Protein AF-A0A2V2N341-F1 (afdb_monomer_lite)

Foldseek 3Di:
DPPDQDKWKWKAFLVQATCAIDPVVCVVQVHDRVRRGRDRCLVRWFPPVCSVVVVVVSCCCQVVQDWDWDWGWTAHPVGDIFIKTWIKGFDADPVRHTGIIMIMIGTCRPVVVVVD

Organism: NCBI:txid1277351

InterPro domains:
  IPR000014 PAS domain [PS50112] (1-65)
  IPR000014 PAS domain [SM00091] (1-63)
  IPR000014 PAS domain [TIGR00229] (2-112)
  IPR000014 PAS domain [cd00130] (5-108)
  IPR000700 PAS-associated, C-terminal [PS50113] (68-116)
  IPR001610 PAC motif [SM00086] (69-111)
  IPR013767 PAS fold [PF00989] (2-108)
  IPR035965 PAS domain superfamily [SSF55785] (1-112)

Sequence (116 aa):
MLDISPVFIVAIGANGKTLMMNRMLLDILEYSEEEVIGKDYLTTFVPPEDHEMVSDVFQKIVGDTSTTLNENRIVSKSGKIYLVEWRGRPVLYPSGELDFFVGIGIDITREKGKNE

Secondary structure (DSSP, 8-state):
----PPEEEEEEETTSBEEEE-HHHHHHHT--HHHHTT-BHHHHHS-GGGHHHHHHHHHHHHHH---EEEEEEEE-TT--EEEEEEEEEEEE-TTS-EEEEEEEEEE-HHHHTT--

Structure (mmCIF, N/CA/C/O backbone):
data_AF-A0A2V2N341-F1
#
_entry.id   AF-A0A2V2N341-F1
#
loop_
_atom_site.group_PDB
_atom_site.id
_atom_site.type_symbol
_atom_site.label_atom_id
_atom_site.label_alt_id
_atom_site.label_comp_id
_atom_site.label_asym_id
_atom_site.label_entity_id
_atom_site.label_seq_id
_atom_site.pdbx_PDB_ins_code
_atom_site.Cartn_x
_atom_site.Cartn_y
_atom_site.Cartn_z
_atom_site.occupancy
_atom_site.B_iso_or_equiv
_atom_site.auth_seq_id
_atom_site.auth_comp_id
_atom_site.auth_asym_id
_atom_site.auth_atom_id
_atom_site.pdbx_PDB_model_num
ATOM 1 N N . MET A 1 1 ? -12.559 -27.656 5.969 1.00 43.62 1 MET A N 1
ATOM 2 C CA . MET A 1 1 ? -12.738 -26.288 5.447 1.00 43.62 1 MET A CA 1
ATOM 3 C C . MET A 1 1 ? -11.368 -25.640 5.506 1.00 43.62 1 MET A C 1
ATOM 5 O O . MET A 1 1 ? -10.781 -25.666 6.576 1.00 43.62 1 MET A O 1
ATOM 9 N N . LEU A 1 2 ? -10.797 -25.228 4.373 1.00 43.16 2 LEU A N 1
ATOM 10 C CA . LEU A 1 2 ? -9.543 -24.469 4.373 1.00 43.16 2 LEU A CA 1
ATOM 11 C C . LEU A 1 2 ? -9.868 -23.079 4.922 1.00 43.16 2 LEU A C 1
ATOM 13 O O . LEU A 1 2 ? -10.615 -22.344 4.282 1.00 43.16 2 LEU A O 1
ATOM 17 N N . ASP A 1 3 ? -9.366 -22.764 6.112 1.00 52.84 3 ASP A N 1
ATOM 18 C CA . ASP A 1 3 ? -9.416 -21.413 6.671 1.00 52.84 3 ASP A CA 1
ATOM 19 C C . ASP A 1 3 ? -8.291 -20.616 6.002 1.00 52.84 3 ASP A C 1
ATOM 21 O O . ASP A 1 3 ? -7.147 -20.598 6.451 1.00 52.84 3 ASP A O 1
ATOM 25 N N . ILE A 1 4 ? -8.579 -20.073 4.822 1.00 58.62 4 ILE A N 1
ATOM 26 C CA . ILE A 1 4 ? -7.672 -19.146 4.149 1.00 58.62 4 ILE A CA 1
ATOM 27 C C . ILE A 1 4 ? -7.890 -17.777 4.778 1.00 58.62 4 ILE A C 1
ATOM 29 O O . ILE A 1 4 ? -8.955 -17.184 4.595 1.00 58.62 4 ILE A O 1
ATOM 33 N N . SER A 1 5 ? -6.887 -17.280 5.508 1.00 66.12 5 SER A N 1
ATOM 34 C CA . SER A 1 5 ? -6.867 -15.887 5.949 1.00 66.12 5 SER A CA 1
ATOM 35 C C . SER A 1 5 ? -7.118 -14.992 4.732 1.00 66.12 5 SER A C 1
ATOM 37 O O . SER A 1 5 ? -6.481 -15.191 3.690 1.00 66.12 5 SER A O 1
ATOM 39 N N . PRO A 1 6 ? -8.077 -14.056 4.809 1.00 77.00 6 PRO A N 1
ATOM 40 C CA . PRO A 1 6 ? -8.417 -13.215 3.676 1.00 77.00 6 PRO A CA 1
ATOM 41 C C . PRO A 1 6 ? -7.182 -12.438 3.211 1.00 77.00 6 PRO A C 1
ATOM 43 O O . PRO A 1 6 ? -6.490 -11.811 4.009 1.00 77.00 6 PRO A O 1
ATOM 46 N N . VAL A 1 7 ? -6.901 -12.511 1.910 1.00 91.25 7 VAL A N 1
ATOM 47 C CA . VAL A 1 7 ? -5.717 -11.899 1.303 1.00 91.25 7 VAL A CA 1
ATOM 48 C C . VAL A 1 7 ? -6.047 -10.485 0.836 1.00 91.25 7 VAL A C 1
ATOM 50 O O . VAL A 1 7 ? -7.018 -10.265 0.104 1.00 91.25 7 VAL A O 1
ATOM 53 N N . PHE A 1 8 ? -5.212 -9.529 1.222 1.00 96.94 8 PHE A N 1
ATOM 54 C CA . PHE A 1 8 ? -5.227 -8.165 0.709 1.00 96.94 8 PHE A CA 1
ATOM 55 C C . PHE A 1 8 ? -4.378 -8.078 -0.552 1.00 96.94 8 PHE A C 1
ATOM 57 O O . PHE A 1 8 ? -3.307 -8.676 -0.630 1.00 96.94 8 PHE A O 1
ATOM 64 N N . ILE A 1 9 ? -4.850 -7.334 -1.547 1.00 98.06 9 ILE A N 1
ATOM 65 C CA . ILE A 1 9 ? -4.094 -7.087 -2.776 1.00 98.06 9 ILE A CA 1
ATOM 66 C C . ILE A 1 9 ? -4.168 -5.600 -3.084 1.00 98.06 9 ILE A C 1
ATOM 68 O O . ILE A 1 9 ? -5.261 -5.037 -3.130 1.00 98.06 9 ILE A O 1
ATOM 72 N N . VAL A 1 10 ? -3.013 -4.992 -3.339 1.00 98.56 10 VAL A N 1
ATOM 73 C CA . VAL A 1 10 ? -2.886 -3.612 -3.811 1.00 98.56 10 VAL A CA 1
ATOM 74 C C . VAL A 1 10 ? -1.906 -3.554 -4.977 1.00 98.56 10 VAL A C 1
ATOM 76 O O . VAL A 1 10 ? -0.883 -4.235 -4.962 1.00 98.56 10 VAL A O 1
ATOM 79 N N . ALA A 1 11 ? -2.215 -2.744 -5.984 1.00 98.50 11 ALA A N 1
ATOM 80 C CA . ALA A 1 11 ? -1.278 -2.350 -7.028 1.00 98.50 11 ALA A CA 1
ATOM 81 C C . ALA A 1 11 ? -0.947 -0.865 -6.861 1.00 98.50 11 ALA A C 1
ATOM 83 O O . ALA A 1 11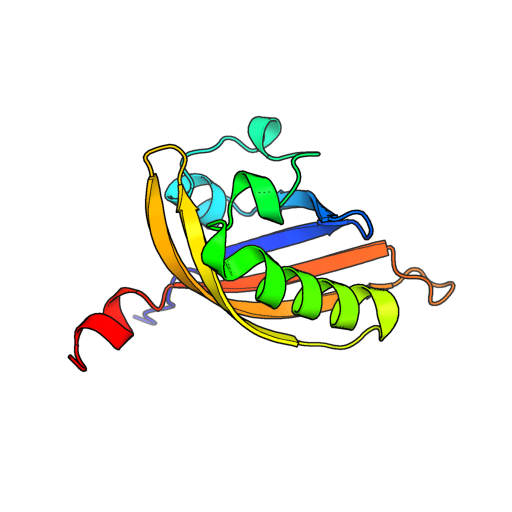 ? -1.850 -0.041 -6.692 1.00 98.50 11 ALA A O 1
ATOM 84 N N . ILE A 1 12 ? 0.339 -0.529 -6.898 1.00 98.56 12 ILE A N 1
ATOM 85 C CA . ILE A 1 12 ? 0.848 0.822 -6.657 1.00 98.56 12 I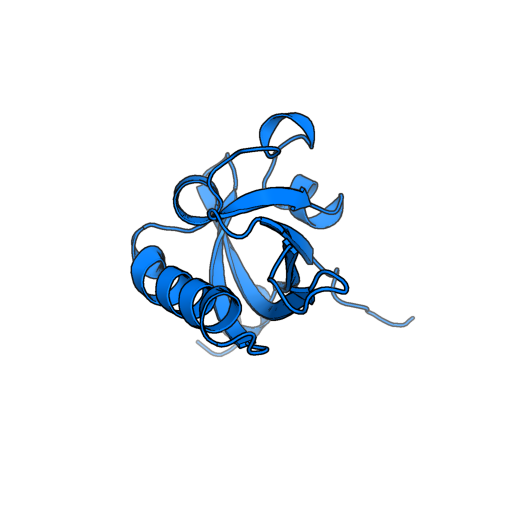LE A CA 1
ATOM 86 C C . ILE A 1 12 ? 1.818 1.169 -7.781 1.00 98.56 12 ILE A C 1
ATOM 88 O O . ILE A 1 12 ? 2.739 0.409 -8.072 1.00 98.56 12 ILE A O 1
ATOM 92 N N . GLY A 1 13 ? 1.602 2.310 -8.429 1.00 97.62 13 GLY A N 1
ATOM 93 C CA . GLY A 1 13 ? 2.494 2.806 -9.470 1.00 97.62 13 GLY A CA 1
ATOM 94 C C . GLY A 1 13 ? 3.870 3.176 -8.915 1.00 97.62 13 GLY A C 1
ATOM 95 O O . GLY A 1 13 ? 4.034 3.417 -7.718 1.00 97.62 13 GLY A O 1
ATOM 96 N N . ALA A 1 14 ? 4.862 3.305 -9.798 1.00 94.25 14 ALA A N 1
ATOM 97 C CA . ALA A 1 14 ? 6.222 3.724 -9.434 1.00 94.25 14 ALA A CA 1
ATOM 98 C C . ALA A 1 14 ? 6.286 5.067 -8.666 1.00 94.25 14 ALA A C 1
ATOM 100 O O . ALA A 1 14 ? 7.239 5.339 -7.944 1.00 94.25 14 ALA A O 1
ATOM 101 N N . ASN A 1 15 ? 5.252 5.903 -8.798 1.00 95.12 15 ASN A N 1
ATOM 102 C CA . ASN A 1 15 ? 5.091 7.183 -8.104 1.00 95.12 15 ASN A CA 1
ATOM 103 C C . ASN A 1 15 ? 4.411 7.076 -6.720 1.00 95.12 15 ASN A C 1
ATOM 105 O O . ASN A 1 15 ? 4.017 8.098 -6.157 1.00 95.12 15 ASN A O 1
ATOM 109 N N . GLY A 1 16 ? 4.196 5.861 -6.206 1.00 96.69 16 GLY A N 1
ATOM 110 C CA . GLY A 1 16 ? 3.541 5.614 -4.920 1.00 96.69 16 GLY A CA 1
ATOM 111 C C . GLY A 1 16 ? 2.019 5.801 -4.928 1.00 96.69 16 GLY A C 1
ATOM 112 O O . GLY A 1 16 ? 1.388 5.724 -3.869 1.00 96.69 16 GLY A O 1
ATOM 113 N N . LYS A 1 17 ? 1.405 6.056 -6.094 1.00 98.38 17 LYS A N 1
ATOM 114 C CA . LYS A 1 17 ? -0.050 6.205 -6.209 1.00 98.38 17 LYS A CA 1
ATOM 115 C C . LYS A 1 17 ? -0.729 4.858 -6.394 1.00 98.38 17 LYS A C 1
ATOM 117 O O . LYS A 1 17 ? -0.287 4.020 -7.175 1.00 98.38 17 LYS A O 1
ATOM 122 N N . THR A 1 18 ? -1.833 4.675 -5.688 1.00 98.69 18 THR A N 1
ATOM 123 C CA . THR A 1 18 ? -2.641 3.459 -5.752 1.00 98.69 18 THR A CA 1
ATOM 124 C C . THR A 1 18 ? -3.309 3.355 -7.119 1.00 98.69 18 THR A C 1
ATOM 126 O O . THR A 1 18 ? -3.934 4.306 -7.589 1.00 98.69 18 THR A O 1
ATOM 129 N N . LEU A 1 19 ? -3.177 2.193 -7.750 1.00 98.50 19 LEU A N 1
ATOM 130 C CA . LEU A 1 19 ? -3.817 1.862 -9.022 1.00 98.50 19 LEU A CA 1
ATOM 131 C C . LEU A 1 19 ? -5.062 1.000 -8.811 1.00 98.50 19 LEU A C 1
ATOM 133 O O . LEU A 1 19 ? -6.030 1.142 -9.545 1.00 98.50 19 LEU A O 1
ATOM 137 N N . MET A 1 20 ? -5.029 0.103 -7.822 1.00 97.88 20 MET A N 1
ATOM 138 C CA . MET A 1 20 ? -6.114 -0.836 -7.538 1.00 97.88 20 MET A CA 1
ATOM 139 C C . MET A 1 20 ? -5.960 -1.404 -6.126 1.00 97.88 20 MET A C 1
ATOM 141 O O . MET A 1 20 ? -4.842 -1.625 -5.661 1.00 97.88 20 MET A O 1
ATOM 145 N N . MET A 1 21 ? -7.080 -1.721 -5.482 1.00 98.50 21 MET A N 1
ATOM 146 C CA . MET A 1 21 ? -7.151 -2.592 -4.311 1.00 98.50 21 MET A CA 1
ATOM 147 C C . MET A 1 21 ? -8.227 -3.652 -4.537 1.00 98.50 21 MET A C 1
ATOM 149 O O . MET A 1 21 ? -9.231 -3.383 -5.194 1.00 98.50 21 MET A O 1
ATOM 153 N N . ASN A 1 22 ? -8.040 -4.864 -4.012 1.00 97.94 22 ASN A N 1
ATOM 154 C CA . ASN A 1 22 ? -9.126 -5.841 -4.035 1.00 97.94 22 ASN A CA 1
ATOM 155 C C . ASN A 1 22 ? -10.228 -5.460 -3.035 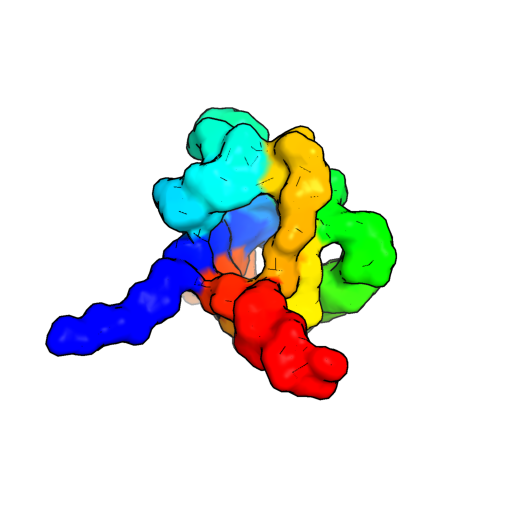1.00 97.94 22 ASN A C 1
ATOM 157 O O . ASN A 1 22 ? -9.996 -4.737 -2.066 1.00 97.94 22 ASN A O 1
ATOM 161 N N . ARG A 1 23 ? -11.428 -6.012 -3.246 1.00 96.75 23 ARG A N 1
ATOM 162 C CA . ARG A 1 23 ? -12.606 -5.730 -2.412 1.00 96.75 23 ARG A CA 1
ATOM 163 C C . ARG A 1 23 ? -12.351 -5.920 -0.917 1.00 96.75 23 ARG A C 1
ATOM 165 O O . ARG A 1 23 ? -12.790 -5.110 -0.121 1.00 96.75 23 ARG A O 1
ATOM 172 N N . MET A 1 24 ? -11.601 -6.955 -0.547 1.00 95.69 24 MET A N 1
ATOM 173 C CA . MET A 1 24 ? -11.280 -7.230 0.852 1.00 95.69 24 MET A CA 1
ATOM 174 C C . MET A 1 24 ? -10.506 -6.077 1.512 1.00 95.69 24 MET A C 1
ATOM 176 O O . MET A 1 24 ? -10.841 -5.671 2.620 1.00 95.69 24 MET A O 1
ATOM 180 N N . LEU A 1 25 ? -9.482 -5.545 0.838 1.00 97.62 25 LEU A N 1
ATOM 181 C CA . LEU A 1 25 ? -8.704 -4.426 1.361 1.00 97.62 25 LEU A CA 1
ATOM 182 C C . LEU A 1 25 ? -9.530 -3.130 1.394 1.00 97.62 25 LEU A C 1
ATOM 184 O O . LEU A 1 25 ? -9.454 -2.386 2.367 1.00 97.62 25 LEU A O 1
ATOM 188 N N . LEU A 1 26 ? -10.364 -2.891 0.378 1.00 98.31 26 LEU A N 1
ATOM 189 C CA . LEU A 1 26 ? -11.304 -1.764 0.360 1.00 98.31 26 LEU A CA 1
ATOM 190 C C . LEU A 1 26 ? -12.283 -1.817 1.542 1.00 98.31 26 LEU A C 1
ATOM 192 O O . LEU A 1 26 ? -12.446 -0.825 2.251 1.00 98.31 26 LEU A O 1
ATOM 196 N N . ASP A 1 27 ? -12.872 -2.988 1.795 1.00 97.06 27 ASP A N 1
ATOM 197 C CA . ASP A 1 27 ? -13.852 -3.198 2.862 1.00 97.06 27 ASP A CA 1
ATOM 198 C C . ASP A 1 27 ? -13.244 -2.922 4.250 1.00 97.06 27 ASP A C 1
ATOM 200 O O . ASP A 1 27 ? -13.878 -2.264 5.075 1.00 97.06 27 ASP A O 1
ATOM 204 N N . ILE A 1 28 ? -12.011 -3.378 4.524 1.00 96.19 28 ILE A N 1
ATOM 205 C CA . ILE A 1 28 ? -11.373 -3.153 5.835 1.00 96.19 28 ILE A CA 1
ATOM 206 C C . ILE A 1 28 ? -10.841 -1.729 6.022 1.00 96.19 28 ILE A C 1
ATOM 208 O O . ILE A 1 28 ? -10.789 -1.249 7.159 1.00 96.19 28 ILE A O 1
ATOM 212 N N . LEU A 1 29 ? -10.437 -1.071 4.929 1.00 97.81 29 LEU A N 1
ATOM 213 C CA . LEU A 1 29 ? -9.989 0.318 4.937 1.00 97.81 29 LEU A CA 1
ATOM 214 C C . LEU A 1 29 ? -11.169 1.297 4.931 1.00 97.81 29 LEU A C 1
ATOM 216 O O . LEU A 1 29 ? -10.975 2.453 5.297 1.00 97.81 29 LEU A O 1
ATOM 220 N N . GLU A 1 30 ? -12.375 0.838 4.586 1.00 98.44 30 GLU A N 1
ATOM 221 C CA . GLU A 1 30 ? -13.606 1.635 4.509 1.00 98.44 30 GLU A CA 1
ATOM 222 C C . GLU A 1 30 ? -13.559 2.708 3.404 1.00 98.44 30 GLU A C 1
ATOM 224 O O . GLU A 1 30 ? -14.006 3.844 3.590 1.00 98.44 30 GLU A O 1
ATOM 229 N N . TYR A 1 31 ? -13.015 2.332 2.243 1.00 98.44 31 TYR A N 1
ATOM 230 C CA . TYR A 1 31 ? -12.965 3.169 1.041 1.00 98.44 31 TYR A CA 1
ATOM 231 C C . TYR A 1 31 ? -13.647 2.483 -0.141 1.00 98.44 31 TYR A C 1
ATOM 233 O O . TYR A 1 31 ? -13.662 1.255 -0.234 1.00 98.44 31 TYR A O 1
ATOM 241 N N . SER A 1 32 ? -14.165 3.277 -1.078 1.00 98.31 32 SER A N 1
ATOM 242 C CA . SER A 1 32 ? -14.538 2.774 -2.403 1.00 98.31 32 SER A CA 1
ATOM 243 C C . SER A 1 32 ? -13.333 2.708 -3.346 1.00 98.31 32 SER A C 1
ATOM 245 O O . SER A 1 32 ? -12.295 3.328 -3.109 1.00 98.31 32 SER A O 1
ATOM 247 N N . GLU A 1 33 ? -13.472 1.971 -4.448 1.00 97.69 33 GLU A N 1
ATOM 248 C CA . GLU A 1 33 ? -12.437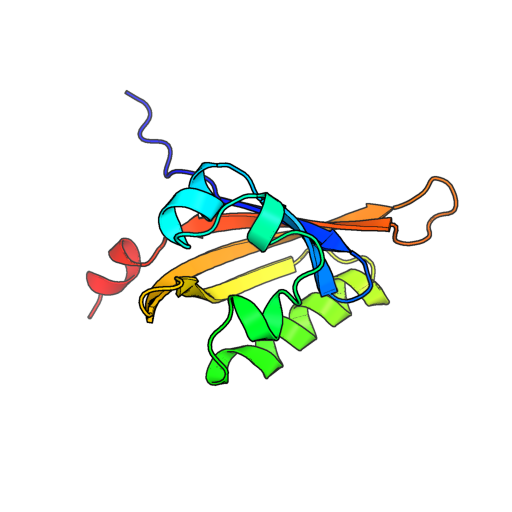 1.885 -5.484 1.00 97.69 33 GLU A CA 1
ATOM 249 C C . GLU A 1 33 ? -12.096 3.272 -6.059 1.00 97.69 33 GLU A C 1
ATOM 251 O O . GLU A 1 33 ? -10.927 3.634 -6.195 1.00 97.69 33 GLU A O 1
ATOM 256 N N . GLU A 1 34 ? -13.113 4.096 -6.314 1.00 98.00 34 GLU A N 1
ATOM 257 C CA . GLU A 1 34 ? -12.945 5.445 -6.860 1.00 98.00 34 GLU A CA 1
ATOM 258 C C . GLU A 1 34 ? -12.226 6.389 -5.889 1.00 98.00 34 GLU A C 1
ATOM 260 O O . GLU A 1 34 ? -11.540 7.316 -6.320 1.00 98.00 34 GLU A O 1
ATOM 265 N N . GLU A 1 35 ? -12.365 6.171 -4.578 1.00 98.06 35 GLU A N 1
ATOM 266 C CA . GLU A 1 35 ? -11.704 6.994 -3.567 1.00 98.06 35 GLU A CA 1
ATOM 267 C C . GLU A 1 35 ? -10.206 6.705 -3.447 1.00 98.06 35 GLU A C 1
ATOM 269 O O . GLU A 1 35 ? -9.460 7.608 -3.054 1.00 98.06 35 GLU A O 1
ATOM 274 N N . VAL A 1 36 ? -9.768 5.476 -3.752 1.00 98.31 36 VAL A N 1
ATOM 275 C CA . VAL A 1 36 ? -8.366 5.061 -3.586 1.00 98.31 36 VAL A CA 1
ATOM 276 C C . VAL A 1 36 ? -7.520 5.288 -4.835 1.00 98.31 36 VAL A C 1
ATOM 278 O O . VAL A 1 36 ? -6.321 5.535 -4.707 1.00 98.31 36 VAL A O 1
ATOM 281 N N . ILE A 1 37 ? -8.102 5.243 -6.037 1.00 98.31 37 ILE A N 1
ATOM 282 C CA . ILE A 1 37 ? -7.343 5.413 -7.285 1.00 98.31 37 ILE A CA 1
ATOM 283 C C . ILE A 1 37 ? -6.643 6.779 -7.308 1.00 98.31 37 ILE A C 1
ATOM 285 O O . ILE A 1 37 ? -7.237 7.831 -7.073 1.00 98.31 37 ILE A O 1
ATOM 289 N N . GLY A 1 38 ? -5.340 6.768 -7.588 1.00 98.25 38 GLY A N 1
ATOM 290 C CA . GLY A 1 38 ? -4.505 7.967 -7.637 1.00 98.25 38 GLY A CA 1
ATOM 291 C C . GLY A 1 38 ? -4.125 8.540 -6.267 1.00 98.25 38 GLY A C 1
ATOM 292 O O . GLY A 1 38 ? -3.347 9.497 -6.213 1.00 98.25 38 GLY A O 1
ATOM 293 N N . LYS A 1 39 ? -4.616 7.975 -5.154 1.00 98.31 39 LYS A N 1
ATOM 294 C CA . LYS A 1 39 ? -4.196 8.377 -3.806 1.00 98.31 39 LYS A CA 1
ATOM 295 C C . LYS A 1 39 ? -2.793 7.894 -3.503 1.00 98.31 39 LYS A C 1
ATOM 297 O O . LYS A 1 39 ? -2.373 6.815 -3.912 1.00 98.31 39 LYS A O 1
ATOM 302 N N . ASP A 1 40 ? -2.085 8.717 -2.750 1.00 98.44 40 ASP A N 1
ATOM 303 C CA . ASP A 1 40 ? -0.777 8.386 -2.216 1.00 98.44 40 ASP A CA 1
ATOM 304 C C . ASP A 1 40 ? -0.898 7.290 -1.157 1.00 98.44 40 ASP A C 1
ATOM 306 O O . ASP A 1 40 ? -1.552 7.506 -0.137 1.00 98.44 40 ASP A O 1
ATOM 310 N N . TYR A 1 41 ? -0.315 6.115 -1.398 1.00 98.56 41 TYR A N 1
ATOM 311 C CA . TYR A 1 41 ? -0.533 4.976 -0.506 1.00 98.56 41 TYR A CA 1
ATOM 312 C C . TYR A 1 41 ? -0.001 5.240 0.909 1.00 98.56 41 TYR A C 1
ATOM 314 O O . TYR A 1 41 ? -0.714 5.015 1.887 1.00 98.56 41 TYR A O 1
ATOM 322 N N . LEU A 1 42 ? 1.229 5.760 1.003 1.00 97.50 42 LEU A N 1
ATOM 323 C CA . LEU A 1 42 ? 1.915 6.042 2.265 1.00 97.50 42 LEU A CA 1
ATOM 324 C C . LEU A 1 42 ? 1.093 6.994 3.132 1.00 97.50 42 LEU A C 1
ATOM 326 O O . LEU A 1 42 ? 0.713 6.656 4.247 1.00 97.50 42 LEU A O 1
ATOM 330 N N . THR A 1 43 ? 0.756 8.166 2.601 1.00 98.00 43 THR A N 1
ATOM 331 C CA . THR A 1 43 ? 0.084 9.197 3.403 1.00 98.00 43 THR A CA 1
ATOM 332 C C . THR A 1 43 ? -1.402 8.933 3.639 1.00 98.00 43 THR A C 1
ATOM 334 O O . THR A 1 43 ? -1.970 9.520 4.557 1.00 98.00 43 THR A O 1
ATOM 337 N N . THR A 1 44 ? -2.039 8.064 2.846 1.00 98.38 44 THR A N 1
ATOM 338 C CA . THR A 1 44 ? -3.477 7.774 2.988 1.00 98.38 44 THR A CA 1
ATOM 339 C C . THR A 1 44 ? -3.744 6.576 3.894 1.00 98.38 44 THR A C 1
ATOM 341 O O . THR A 1 44 ? -4.667 6.633 4.700 1.00 98.38 44 THR A O 1
ATOM 344 N N . PHE A 1 45 ? -2.968 5.496 3.763 1.00 98.56 45 PHE A N 1
ATOM 345 C CA . PHE A 1 45 ? -3.302 4.209 4.382 1.00 98.56 45 PHE A CA 1
ATOM 346 C C . PHE A 1 45 ? -2.271 3.723 5.393 1.00 98.56 45 PHE A C 1
ATOM 348 O O . PHE A 1 45 ? -2.531 2.719 6.042 1.00 98.56 45 PHE A O 1
ATOM 355 N N . VAL A 1 46 ? -1.121 4.384 5.547 1.00 98.62 46 VAL A N 1
ATOM 356 C CA . VAL A 1 46 ? -0.073 3.985 6.500 1.00 98.62 46 VAL A CA 1
ATOM 357 C C . VAL A 1 46 ? 0.011 5.026 7.625 1.00 98.62 46 VAL A C 1
ATOM 359 O O . VAL A 1 46 ? 0.003 6.225 7.336 1.00 98.62 46 VAL A O 1
ATOM 362 N N . PRO A 1 47 ? 0.088 4.621 8.907 1.00 98.06 47 PRO A N 1
ATOM 363 C CA . PRO A 1 47 ? 0.333 5.555 10.002 1.00 98.06 47 PRO A CA 1
ATOM 364 C C . PRO A 1 47 ? 1.672 6.293 9.833 1.00 98.06 47 PRO A C 1
ATOM 366 O O . PRO A 1 47 ? 2.640 5.667 9.392 1.00 98.06 47 PRO A O 1
ATOM 369 N N . PRO A 1 48 ? 1.772 7.580 10.216 1.00 97.69 48 PRO A N 1
ATOM 370 C CA . PRO A 1 48 ? 2.995 8.367 10.049 1.00 97.69 48 PRO A CA 1
ATOM 371 C C . PRO A 1 48 ? 4.254 7.730 10.638 1.00 97.69 48 PRO A C 1
ATOM 373 O O . PRO A 1 48 ? 5.338 7.909 10.090 1.00 97.69 48 PRO A O 1
ATOM 376 N N . GLU A 1 49 ? 4.132 6.961 11.723 1.00 98.06 49 GLU A N 1
ATOM 377 C CA . GLU A 1 49 ? 5.294 6.340 12.368 1.00 98.06 49 GLU A CA 1
ATOM 378 C C . GLU A 1 49 ? 5.888 5.183 11.546 1.00 98.06 49 GLU A C 1
ATOM 380 O O . GLU A 1 49 ? 7.043 4.823 11.754 1.00 98.06 49 GLU A O 1
ATOM 385 N N . ASP A 1 50 ? 5.133 4.629 10.590 1.00 98.44 50 ASP A N 1
ATOM 386 C CA . ASP A 1 50 ? 5.595 3.559 9.699 1.00 98.44 50 ASP A CA 1
ATOM 387 C C . ASP A 1 50 ? 6.054 4.107 8.328 1.00 98.44 50 ASP A C 1
ATOM 389 O O . ASP A 1 50 ? 6.569 3.346 7.507 1.00 98.44 50 ASP A O 1
ATOM 393 N N . HIS A 1 51 ? 5.889 5.413 8.052 1.00 98.19 51 HIS A N 1
ATOM 394 C CA . HIS A 1 51 ? 6.157 6.009 6.729 1.00 98.19 51 HIS A CA 1
ATOM 395 C C . HIS A 1 51 ? 7.597 5.823 6.263 1.00 98.19 51 HIS A C 1
ATOM 397 O O . HIS A 1 51 ? 7.808 5.479 5.104 1.00 98.19 51 HIS A O 1
ATOM 403 N N . GLU A 1 52 ? 8.575 6.033 7.145 1.00 98.06 52 GLU A N 1
ATOM 404 C CA . GLU A 1 52 ? 9.997 5.904 6.805 1.00 98.06 52 GLU A CA 1
ATOM 405 C C . GLU A 1 52 ? 10.321 4.475 6.353 1.00 98.06 52 GLU A C 1
ATOM 407 O O . GLU A 1 52 ? 10.807 4.258 5.244 1.00 98.06 52 GLU A O 1
ATOM 412 N N . MET A 1 53 ? 9.934 3.482 7.157 1.00 98.06 53 MET A N 1
ATOM 413 C CA . MET A 1 53 ? 10.195 2.078 6.850 1.00 98.06 53 MET A CA 1
ATOM 414 C C . MET A 1 53 ? 9.467 1.616 5.580 1.00 98.06 53 MET A C 1
ATOM 416 O O . MET A 1 53 ? 10.060 0.939 4.739 1.00 98.06 53 MET A O 1
ATOM 420 N N . VAL A 1 54 ? 8.198 1.995 5.395 1.00 98.12 54 VAL A N 1
ATOM 421 C CA . VAL A 1 54 ? 7.450 1.617 4.183 1.00 98.12 54 VAL A CA 1
ATOM 422 C C . VAL A 1 54 ? 8.000 2.337 2.946 1.00 98.12 54 VAL A C 1
ATOM 424 O O . VAL A 1 54 ? 8.046 1.747 1.866 1.00 98.12 54 VAL A O 1
ATOM 427 N N . SER A 1 55 ? 8.487 3.572 3.088 1.00 97.25 55 SER A N 1
ATOM 428 C CA . SER A 1 55 ? 9.189 4.276 2.013 1.00 97.25 55 SER A CA 1
ATOM 429 C C . SER A 1 55 ? 10.451 3.521 1.586 1.00 97.25 55 SER A C 1
ATOM 431 O O . SER A 1 55 ? 10.654 3.318 0.390 1.00 97.25 55 SER A O 1
ATOM 433 N N . ASP A 1 56 ? 11.253 3.016 2.526 1.00 97.06 56 ASP A N 1
ATOM 434 C CA . ASP A 1 56 ? 12.431 2.196 2.207 1.00 97.06 56 ASP A CA 1
ATOM 435 C C . ASP A 1 56 ? 12.063 0.899 1.474 1.00 97.06 56 ASP A C 1
ATOM 437 O O . ASP A 1 56 ? 12.766 0.466 0.556 1.00 97.06 56 ASP A O 1
ATOM 441 N N . VAL A 1 57 ? 10.943 0.272 1.846 1.00 97.44 57 VAL A N 1
ATOM 442 C CA . VAL A 1 57 ? 10.402 -0.889 1.123 1.00 97.44 57 VAL A CA 1
ATOM 443 C C . VAL A 1 57 ? 10.056 -0.505 -0.315 1.00 97.44 57 VAL A C 1
ATOM 445 O O . VAL A 1 57 ? 10.424 -1.231 -1.239 1.00 97.44 57 VAL A O 1
ATOM 448 N N . PHE A 1 58 ? 9.398 0.637 -0.529 1.00 96.56 58 PHE A N 1
ATOM 449 C CA . PHE A 1 58 ? 9.067 1.113 -1.873 1.00 96.56 58 PHE A CA 1
ATOM 450 C C . PHE A 1 58 ? 10.330 1.394 -2.685 1.00 96.56 58 PHE A C 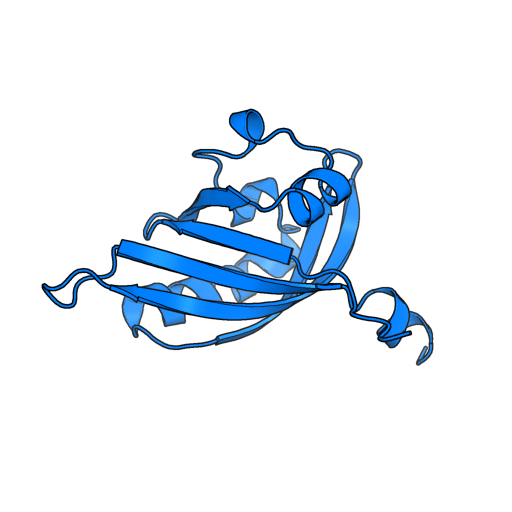1
ATOM 452 O O . PHE A 1 58 ? 10.398 0.976 -3.837 1.00 96.56 58 PHE A O 1
ATOM 459 N N . GLN A 1 59 ? 11.356 2.009 -2.090 1.00 94.94 59 GLN A N 1
ATOM 460 C CA . GLN A 1 59 ? 12.633 2.247 -2.769 1.00 94.94 59 GLN A CA 1
ATOM 461 C C . GLN A 1 59 ? 13.311 0.945 -3.206 1.00 94.94 59 GLN A C 1
ATOM 463 O O . GLN A 1 59 ? 13.792 0.870 -4.331 1.00 94.94 59 GLN A O 1
ATOM 468 N N . LYS A 1 60 ? 13.284 -0.116 -2.391 1.00 94.56 60 LYS A N 1
ATOM 469 C CA . LYS A 1 60 ? 13.830 -1.431 -2.787 1.00 94.56 60 LYS A CA 1
ATOM 470 C C . LYS A 1 60 ? 13.071 -2.055 -3.958 1.00 94.56 60 LYS A C 1
ATOM 472 O O . LYS A 1 60 ? 13.670 -2.674 -4.834 1.00 94.56 60 LYS A O 1
ATOM 477 N N . ILE A 1 61 ? 11.747 -1.914 -3.993 1.00 93.81 61 ILE A N 1
ATOM 478 C CA . ILE A 1 61 ? 10.953 -2.453 -5.105 1.00 93.81 61 ILE A CA 1
ATOM 479 C C . ILE A 1 61 ? 11.178 -1.622 -6.370 1.00 93.81 61 ILE A C 1
ATOM 481 O O . ILE A 1 61 ? 11.358 -2.184 -7.447 1.00 93.81 61 ILE A O 1
ATOM 485 N N . VAL A 1 62 ? 11.158 -0.294 -6.240 1.00 91.06 62 VAL A N 1
ATOM 486 C CA . VAL A 1 62 ? 11.191 0.627 -7.376 1.00 91.06 62 VAL A CA 1
ATOM 487 C C . VAL A 1 62 ? 12.599 0.784 -7.948 1.00 91.06 62 VAL A C 1
ATOM 489 O O . VAL A 1 62 ? 12.769 0.744 -9.162 1.00 91.06 62 VAL A O 1
ATOM 492 N N . GLY A 1 63 ? 13.599 0.952 -7.084 1.00 88.00 63 GLY A N 1
ATOM 493 C CA . GLY A 1 63 ? 14.994 1.171 -7.461 1.00 88.00 63 GLY A CA 1
ATOM 494 C C . GLY A 1 63 ? 15.745 -0.119 -7.773 1.00 88.00 63 GLY A C 1
ATOM 495 O O . GLY A 1 63 ? 16.439 -0.188 -8.784 1.00 88.00 63 GLY A O 1
ATOM 496 N N . ASP A 1 64 ? 15.561 -1.156 -6.951 1.00 90.00 64 ASP A N 1
ATOM 497 C CA . ASP A 1 64 ? 16.328 -2.403 -7.082 1.00 90.00 64 ASP A CA 1
ATOM 498 C C . ASP A 1 64 ? 15.540 -3.518 -7.783 1.00 90.00 64 ASP A C 1
ATOM 500 O O . ASP A 1 64 ? 16.033 -4.641 -7.907 1.00 90.00 64 ASP A O 1
ATOM 504 N N . THR A 1 65 ? 14.296 -3.262 -8.212 1.00 89.12 65 THR A N 1
ATOM 505 C CA . THR A 1 65 ? 13.388 -4.278 -8.790 1.00 89.12 65 THR A CA 1
ATOM 506 C C . THR A 1 65 ? 13.307 -5.548 -7.933 1.00 89.12 65 THR A C 1
ATOM 508 O O . THR A 1 65 ? 13.210 -6.672 -8.430 1.00 89.12 65 THR A O 1
ATOM 511 N N . SER A 1 66 ? 13.369 -5.374 -6.613 1.00 89.44 66 SER A N 1
ATOM 512 C CA . SER A 1 66 ? 13.469 -6.476 -5.663 1.00 89.44 66 SER A CA 1
ATOM 513 C C . SER A 1 66 ? 12.111 -6.867 -5.097 1.00 89.44 66 SER A C 1
ATOM 515 O O . SER A 1 66 ? 11.225 -6.038 -4.889 1.00 89.44 66 SER A O 1
ATOM 517 N N . THR A 1 67 ? 11.946 -8.155 -4.799 1.00 94.44 67 THR A N 1
ATOM 518 C CA . THR A 1 67 ? 10.810 -8.621 -4.001 1.00 94.44 67 THR A CA 1
ATOM 519 C C . THR A 1 67 ? 11.046 -8.317 -2.530 1.00 94.44 67 THR A C 1
ATOM 521 O O . THR A 1 67 ? 12.151 -8.542 -2.032 1.00 94.44 67 THR A O 1
ATOM 524 N N . THR A 1 68 ? 10.013 -7.887 -1.816 1.00 97.31 68 THR A N 1
ATOM 525 C CA . THR A 1 68 ? 10.114 -7.521 -0.399 1.00 97.31 68 THR A CA 1
ATOM 526 C C . THR A 1 68 ? 9.221 -8.389 0.477 1.00 97.31 68 THR A C 1
ATOM 528 O O . THR A 1 68 ? 8.226 -8.959 0.023 1.00 97.31 68 THR A O 1
ATOM 531 N N . LEU A 1 69 ? 9.609 -8.488 1.746 1.00 96.81 69 LEU A N 1
ATOM 532 C CA . LEU A 1 69 ? 8.800 -9.006 2.839 1.00 96.81 69 LEU A CA 1
ATOM 533 C C . LEU A 1 69 ? 8.927 -8.010 3.989 1.00 96.81 69 LEU A C 1
ATOM 535 O O . LEU A 1 69 ? 10.044 -7.707 4.411 1.00 96.81 69 LEU A O 1
ATOM 539 N N . ASN A 1 70 ? 7.807 -7.484 4.462 1.00 97.50 70 ASN A N 1
ATOM 540 C CA . ASN A 1 70 ? 7.781 -6.525 5.558 1.00 97.50 70 ASN A CA 1
ATOM 541 C C . ASN A 1 70 ? 6.468 -6.638 6.328 1.00 97.50 70 ASN A C 1
ATOM 543 O O . ASN A 1 70 ? 5.469 -7.113 5.800 1.00 97.50 70 ASN A O 1
ATOM 547 N N . GLU A 1 71 ? 6.464 -6.157 7.563 1.00 97.38 71 GLU A N 1
ATOM 548 C CA . GLU A 1 71 ? 5.245 -5.965 8.335 1.00 97.38 71 GLU A CA 1
ATOM 549 C C . GLU A 1 71 ? 5.071 -4.476 8.587 1.00 97.38 71 GLU A C 1
ATOM 551 O O . GLU A 1 71 ? 6.004 -3.818 9.043 1.00 97.38 71 GLU A O 1
ATOM 556 N N . ASN A 1 72 ? 3.893 -3.938 8.301 1.00 98.12 72 ASN A N 1
ATOM 557 C CA . ASN A 1 72 ? 3.556 -2.571 8.673 1.00 98.12 72 ASN A CA 1
ATOM 558 C C . ASN A 1 72 ? 2.079 -2.456 9.001 1.00 98.12 72 ASN A C 1
ATOM 560 O O . ASN A 1 72 ? 1.253 -3.300 8.637 1.00 98.12 72 ASN A O 1
ATOM 564 N N . ARG A 1 73 ? 1.751 -1.373 9.690 1.00 98.12 73 ARG A N 1
ATOM 565 C CA . ARG A 1 73 ? 0.380 -1.020 9.999 1.00 98.12 73 ARG A CA 1
ATOM 566 C C . ARG A 1 73 ? -0.261 -0.334 8.802 1.00 98.12 73 ARG A C 1
ATOM 568 O O . ARG A 1 73 ? 0.391 0.417 8.073 1.00 98.12 73 ARG A O 1
ATOM 575 N N . ILE A 1 74 ? -1.551 -0.578 8.632 1.00 98.38 74 ILE A N 1
ATOM 576 C CA . ILE A 1 74 ? -2.434 0.218 7.785 1.00 98.38 74 ILE A CA 1
ATOM 577 C C . ILE A 1 74 ? -3.588 0.771 8.618 1.00 98.38 74 ILE A C 1
ATOM 579 O O . ILE A 1 74 ? -3.950 0.188 9.642 1.00 98.38 74 ILE A O 1
ATOM 583 N N . VAL A 1 75 ? -4.152 1.895 8.191 1.00 98.19 75 VAL A N 1
ATOM 584 C CA . VAL A 1 75 ? -5.211 2.613 8.902 1.00 98.19 75 VAL A CA 1
ATOM 585 C C . VAL A 1 75 ? -6.429 2.818 8.003 1.00 98.19 75 VAL A C 1
ATOM 587 O O . VAL A 1 75 ? -6.304 3.266 6.865 1.00 98.19 75 VAL A O 1
ATOM 590 N N . SER A 1 76 ? -7.610 2.455 8.506 1.00 98.12 76 SER A N 1
ATOM 591 C CA . SER A 1 76 ? -8.886 2.697 7.826 1.00 98.12 76 SER A CA 1
ATOM 592 C C . SER A 1 76 ? -9.326 4.156 7.940 1.00 98.12 76 SER A C 1
ATOM 594 O O . SER A 1 76 ? -8.820 4.924 8.761 1.00 98.12 76 SER A O 1
ATOM 596 N N . LYS A 1 77 ? -10.358 4.522 7.179 1.00 97.75 77 LYS A N 1
ATOM 597 C CA . LYS A 1 77 ? -10.992 5.844 7.223 1.00 97.75 77 LYS A CA 1
ATOM 598 C C . LYS A 1 77 ? -11.522 6.219 8.613 1.00 97.75 77 LYS A C 1
ATOM 600 O O . LYS A 1 77 ? -11.474 7.388 8.988 1.00 97.75 77 LYS A O 1
ATOM 605 N N . SER A 1 78 ? -11.997 5.241 9.390 1.00 97.31 78 SER A N 1
ATOM 606 C CA . SER A 1 78 ? -12.431 5.418 10.784 1.00 97.31 78 SER A CA 1
ATOM 607 C C . SER A 1 78 ? -11.289 5.433 11.810 1.00 97.31 78 SER A C 1
ATOM 609 O O . SER A 1 78 ? -11.539 5.631 12.999 1.00 97.31 78 SER A O 1
ATOM 611 N N . GLY A 1 79 ? -10.039 5.235 11.377 1.00 96.94 79 GLY A N 1
ATOM 612 C CA . GLY A 1 79 ? -8.862 5.196 12.247 1.00 96.94 79 GLY A CA 1
ATOM 613 C C . GLY A 1 79 ? -8.545 3.812 12.820 1.00 96.94 79 GLY A C 1
ATOM 614 O O . GLY A 1 79 ? -7.689 3.698 13.697 1.00 96.94 79 GLY A O 1
ATOM 615 N N . LYS A 1 80 ? -9.208 2.746 12.354 1.00 96.50 80 LYS A N 1
ATOM 616 C CA . LYS A 1 80 ? -8.897 1.383 12.794 1.00 96.50 80 LYS A CA 1
ATOM 617 C C . LYS A 1 80 ? -7.570 0.929 12.197 1.00 96.50 80 LYS A C 1
ATOM 619 O O . LYS A 1 80 ? -7.356 1.034 10.993 1.00 96.50 80 LYS A O 1
ATOM 624 N N . ILE A 1 81 ? -6.701 0.399 13.050 1.00 96.38 81 ILE A N 1
ATOM 625 C CA . ILE A 1 81 ? -5.360 -0.047 12.674 1.00 96.38 81 ILE A CA 1
ATOM 626 C C . ILE A 1 81 ? -5.356 -1.561 12.461 1.00 96.38 81 ILE A C 1
ATOM 628 O O . ILE A 1 81 ? -5.898 -2.306 13.280 1.00 96.38 81 ILE A O 1
ATOM 632 N N . TYR A 1 82 ? -4.703 -2.000 11.389 1.00 95.75 82 TYR A N 1
ATOM 633 C CA . TYR A 1 82 ? -4.443 -3.406 11.093 1.00 95.75 82 TYR A CA 1
ATOM 634 C C . TYR A 1 82 ? -2.946 -3.611 10.908 1.00 95.75 82 TYR A C 1
ATOM 636 O O . TYR A 1 82 ? -2.305 -2.829 10.207 1.00 95.75 82 TYR A O 1
ATOM 644 N N . LEU A 1 83 ? -2.389 -4.655 11.516 1.00 96.56 83 LEU A N 1
ATOM 645 C CA . LEU A 1 83 ? -1.017 -5.081 11.261 1.00 96.56 83 LEU A CA 1
ATOM 646 C C . LEU A 1 83 ? -1.017 -6.114 10.135 1.00 96.56 83 LEU A C 1
ATOM 648 O O . LEU A 1 83 ? -1.714 -7.125 10.227 1.00 96.56 83 LEU A O 1
ATOM 652 N N . VAL A 1 84 ? -0.232 -5.867 9.089 1.00 97.00 84 VAL A N 1
ATOM 653 C CA . VAL A 1 84 ? -0.243 -6.686 7.874 1.00 97.00 84 VAL A CA 1
ATOM 654 C C . VAL A 1 84 ? 1.173 -7.121 7.513 1.00 97.00 84 VAL A C 1
ATOM 656 O O . VAL A 1 84 ? 2.068 -6.280 7.419 1.00 97.00 84 VAL A O 1
ATOM 659 N N . GLU A 1 85 ? 1.365 -8.422 7.273 1.00 96.88 85 GLU A N 1
ATOM 660 C CA . GLU A 1 85 ? 2.550 -8.938 6.575 1.00 96.88 85 GLU A CA 1
ATOM 661 C C . GLU A 1 85 ? 2.340 -8.753 5.071 1.00 96.88 85 GLU A C 1
ATOM 663 O O . GLU A 1 85 ? 1.391 -9.297 4.505 1.00 96.88 85 GLU A O 1
ATOM 668 N N . TRP A 1 86 ? 3.236 -8.016 4.421 1.00 98.00 86 TRP A N 1
ATOM 669 C CA . TRP A 1 86 ? 3.212 -7.736 2.992 1.00 98.00 86 TRP A CA 1
ATOM 670 C C . TRP A 1 86 ? 4.318 -8.465 2.248 1.00 98.00 86 TRP A C 1
ATOM 672 O O . TRP A 1 86 ? 5.475 -8.500 2.667 1.00 98.00 86 TRP A O 1
ATOM 682 N N . ARG A 1 87 ? 3.966 -8.963 1.065 1.00 97.81 87 ARG A N 1
ATOM 683 C CA . ARG A 1 87 ? 4.899 -9.420 0.036 1.00 97.81 87 ARG A CA 1
ATOM 684 C C . ARG A 1 87 ? 4.778 -8.516 -1.178 1.00 97.81 87 ARG A C 1
ATOM 686 O O . ARG A 1 87 ? 3.769 -8.567 -1.882 1.00 97.81 87 ARG A O 1
ATOM 693 N N . GLY A 1 88 ? 5.803 -7.704 -1.411 1.00 97.62 88 GLY A N 1
ATOM 694 C CA . GLY A 1 88 ? 5.890 -6.800 -2.554 1.00 97.62 88 GLY A CA 1
ATOM 695 C C . GLY A 1 88 ? 6.606 -7.449 -3.733 1.00 97.62 88 GLY A C 1
ATOM 696 O O . GLY A 1 88 ? 7.620 -8.130 -3.549 1.00 97.62 88 GLY A O 1
ATOM 697 N N . ARG A 1 89 ? 6.098 -7.252 -4.952 1.00 97.00 89 ARG A N 1
ATOM 698 C CA . ARG A 1 89 ? 6.771 -7.671 -6.190 1.00 97.00 89 ARG A CA 1
ATOM 699 C C . ARG A 1 89 ? 6.653 -6.606 -7.278 1.00 97.00 89 ARG A C 1
ATOM 701 O O . ARG A 1 89 ? 5.539 -6.130 -7.508 1.00 97.00 89 ARG A O 1
ATOM 708 N N . PRO A 1 90 ? 7.748 -6.273 -7.979 1.00 97.44 90 PRO A N 1
ATOM 709 C CA . PRO A 1 90 ? 7.681 -5.390 -9.133 1.00 97.44 90 PRO A CA 1
ATOM 710 C C . PRO A 1 90 ? 7.008 -6.093 -10.315 1.00 97.44 90 PRO A C 1
ATOM 712 O O . PRO A 1 90 ? 7.131 -7.307 -10.498 1.00 97.44 90 PRO A O 1
ATOM 715 N N . VAL A 1 91 ? 6.328 -5.307 -11.138 1.00 96.31 91 VAL A N 1
ATOM 716 C CA . VAL A 1 91 ? 5.812 -5.690 -12.449 1.00 96.31 91 VAL A CA 1
ATOM 717 C C . VAL A 1 91 ? 6.498 -4.792 -13.468 1.00 96.31 91 VAL A C 1
ATOM 719 O O . VAL A 1 91 ? 6.470 -3.568 -13.349 1.00 96.31 91 VAL A O 1
ATOM 722 N N . LEU A 1 92 ? 7.171 -5.412 -14.433 1.00 94.12 92 LEU A N 1
ATOM 723 C CA . LEU A 1 92 ? 8.013 -4.717 -15.401 1.00 94.12 92 LEU A CA 1
ATOM 724 C C . LEU A 1 92 ? 7.349 -4.701 -16.775 1.00 94.12 92 LEU A C 1
ATOM 726 O O . LEU A 1 92 ? 6.706 -5.673 -17.182 1.00 94.12 92 LEU A O 1
ATOM 730 N N . TYR A 1 93 ? 7.583 -3.628 -17.519 1.00 91.62 93 TYR A N 1
ATOM 731 C CA . TYR A 1 93 ? 7.354 -3.602 -18.954 1.00 91.62 93 TYR A CA 1
ATOM 732 C C . TYR A 1 93 ? 8.294 -4.578 -19.679 1.00 91.62 93 TYR A C 1
ATOM 734 O O . TYR A 1 93 ? 9.357 -4.931 -19.161 1.00 91.62 93 TYR A O 1
ATOM 742 N N . PRO A 1 94 ? 7.987 -4.953 -20.937 1.00 92.81 94 PRO A N 1
ATOM 743 C CA . PRO A 1 94 ? 8.913 -5.719 -21.774 1.00 92.81 94 PRO A CA 1
ATOM 744 C C . PRO A 1 94 ? 10.288 -5.055 -21.970 1.00 92.81 94 PRO A C 1
ATOM 746 O O . PRO A 1 94 ? 11.251 -5.749 -22.279 1.00 92.81 94 PRO A O 1
ATOM 749 N N . SER A 1 95 ? 10.388 -3.730 -21.794 1.00 91.62 95 SER A N 1
ATOM 750 C CA . SER A 1 95 ? 11.653 -2.979 -21.819 1.00 91.62 95 SER A CA 1
ATOM 751 C C . SER A 1 95 ? 12.561 -3.261 -20.615 1.00 91.62 95 SER A C 1
ATOM 753 O O . SER A 1 95 ? 13.744 -2.938 -20.669 1.00 91.62 95 SER A O 1
ATOM 755 N N . GLY A 1 96 ? 12.028 -3.853 -19.540 1.00 87.62 96 GLY A N 1
ATOM 756 C CA . GLY A 1 96 ? 12.713 -4.032 -18.258 1.00 87.62 96 GLY A CA 1
ATOM 757 C C . GLY A 1 96 ? 12.509 -2.873 -17.276 1.00 87.62 96 GLY A C 1
ATOM 758 O O . GLY A 1 96 ? 12.951 -2.968 -16.135 1.00 87.62 96 GLY A O 1
ATOM 759 N N . GLU A 1 97 ? 11.823 -1.805 -17.687 1.00 89.38 97 GLU A N 1
ATOM 760 C CA . GLU A 1 97 ? 11.453 -0.698 -16.801 1.00 89.38 97 GLU A CA 1
ATOM 761 C C . GLU A 1 97 ? 10.280 -1.086 -15.896 1.00 89.38 97 GLU A C 1
ATOM 763 O O . GLU A 1 97 ? 9.405 -1.862 -16.287 1.00 89.38 97 GLU A O 1
ATOM 768 N N . LEU A 1 98 ? 10.243 -0.531 -14.684 1.00 91.56 98 LEU A N 1
ATOM 769 C CA . LEU A 1 98 ? 9.136 -0.747 -13.759 1.00 91.56 98 LEU A CA 1
ATOM 770 C C . LEU A 1 98 ? 7.854 -0.080 -14.271 1.00 91.56 98 LEU A C 1
ATOM 772 O O . LEU A 1 98 ? 7.850 1.112 -14.568 1.00 91.56 98 LEU A O 1
ATOM 776 N N . ASP A 1 99 ? 6.763 -0.840 -14.295 1.00 92.94 99 ASP A N 1
ATOM 777 C CA . ASP A 1 99 ? 5.416 -0.322 -14.539 1.00 92.94 99 ASP A CA 1
ATOM 778 C C . ASP A 1 99 ? 4.754 0.062 -13.204 1.00 92.94 99 ASP A C 1
ATOM 780 O O . ASP A 1 99 ? 4.533 1.231 -12.873 1.00 92.94 99 ASP A O 1
ATOM 784 N N . PHE A 1 100 ? 4.539 -0.943 -12.361 1.00 97.25 100 PHE A N 1
ATOM 785 C CA . PHE A 1 100 ? 3.980 -0.814 -11.021 1.00 97.25 100 PHE A CA 1
ATOM 786 C C . PHE A 1 100 ? 4.498 -1.947 -10.139 1.00 97.25 100 PHE A C 1
ATOM 788 O O . PHE A 1 100 ? 5.256 -2.810 -10.578 1.00 97.25 100 PHE A O 1
ATOM 795 N N . PHE A 1 101 ? 4.081 -1.981 -8.882 1.00 97.56 101 PHE A N 1
ATOM 796 C CA . PHE A 1 101 ? 4.311 -3.127 -8.019 1.00 97.56 101 PHE A CA 1
ATOM 797 C C . PHE A 1 101 ? 3.032 -3.577 -7.333 1.00 97.56 101 PHE A C 1
ATOM 799 O O . PHE A 1 101 ? 2.103 -2.799 -7.113 1.00 97.56 101 PHE A O 1
ATOM 806 N N . VAL A 1 102 ? 2.986 -4.867 -7.015 1.00 98.12 102 VAL A N 1
ATOM 807 C CA . VAL A 1 102 ? 1.865 -5.501 -6.323 1.00 98.12 102 VAL A CA 1
ATOM 808 C C . VAL A 1 102 ? 2.292 -5.851 -4.909 1.00 98.12 102 VAL A C 1
ATOM 810 O O . VAL A 1 102 ? 3.327 -6.488 -4.711 1.00 98.12 102 VAL A O 1
ATOM 813 N N . GLY A 1 103 ? 1.476 -5.458 -3.936 1.00 98.00 103 GLY A N 1
ATOM 814 C CA . GLY A 1 103 ? 1.544 -5.924 -2.558 1.00 98.00 103 GLY A CA 1
ATOM 815 C C . GLY A 1 103 ? 0.469 -6.973 -2.306 1.00 98.00 103 GLY A C 1
ATOM 816 O O . GLY A 1 103 ? -0.711 -6.725 -2.558 1.00 98.00 103 GLY A O 1
ATOM 817 N N . ILE A 1 104 ? 0.871 -8.136 -1.796 1.00 97.56 104 ILE A N 1
ATOM 818 C CA . ILE A 1 104 ? -0.039 -9.166 -1.286 1.00 97.56 104 ILE A CA 1
ATOM 819 C C . ILE A 1 104 ? 0.106 -9.203 0.231 1.00 97.56 104 ILE A C 1
ATOM 821 O O . ILE A 1 104 ? 1.210 -9.422 0.725 1.00 97.56 104 ILE A O 1
ATOM 825 N N . GLY A 1 105 ? -0.989 -8.960 0.946 1.00 96.81 105 GLY A N 1
ATOM 826 C CA . GLY A 1 105 ? -1.006 -8.777 2.393 1.00 96.81 105 GLY A CA 1
ATOM 827 C C . GLY A 1 105 ? -1.843 -9.820 3.125 1.00 96.81 105 GLY A C 1
ATOM 828 O O . GLY A 1 105 ? -2.866 -10.270 2.606 1.00 96.81 105 GLY A O 1
ATOM 829 N N . ILE A 1 106 ? -1.435 -10.174 4.342 1.00 94.00 106 ILE A N 1
ATOM 830 C CA . ILE A 1 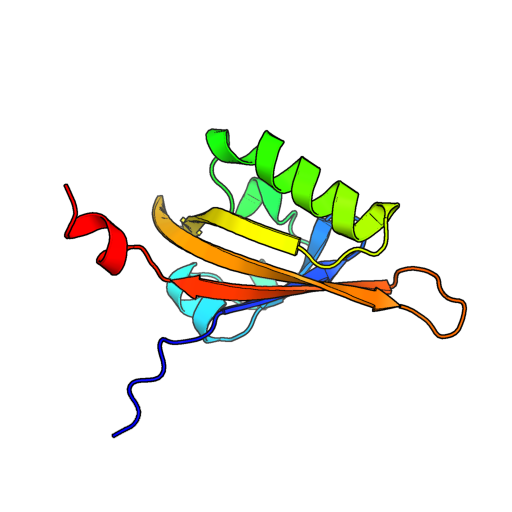106 ? -2.221 -10.988 5.279 1.00 94.00 106 ILE A CA 1
ATOM 831 C C . ILE A 1 106 ? -2.357 -10.219 6.596 1.00 94.00 106 ILE A C 1
ATOM 833 O O . ILE A 1 106 ? -1.356 -9.769 7.153 1.00 94.00 106 ILE A O 1
ATOM 837 N N . ASP A 1 107 ? -3.589 -10.065 7.091 1.00 93.38 107 ASP A N 1
ATOM 838 C CA . ASP A 1 107 ? -3.852 -9.485 8.415 1.00 93.38 107 ASP A CA 1
ATOM 839 C C . ASP A 1 107 ? -3.348 -10.422 9.521 1.00 93.38 107 ASP A C 1
ATOM 841 O O . ASP A 1 107 ? -3.858 -11.530 9.694 1.00 93.38 107 ASP A O 1
ATOM 845 N N . ILE A 1 108 ? -2.373 -9.944 10.293 1.00 92.56 108 ILE A N 1
ATOM 846 C CA . ILE A 1 108 ? -1.759 -10.654 11.422 1.00 92.56 108 ILE A CA 1
ATOM 847 C C . ILE A 1 108 ? -2.080 -9.991 12.771 1.00 92.56 108 ILE A C 1
ATOM 849 O O . ILE A 1 108 ? -1.516 -10.360 13.804 1.00 92.56 108 ILE A O 1
ATOM 853 N N . THR A 1 109 ? -3.025 -9.041 12.807 1.00 86.31 109 THR A N 1
ATOM 854 C CA . THR A 1 109 ? -3.406 -8.281 14.015 1.00 86.31 109 THR A CA 1
ATOM 855 C C . THR A 1 109 ? -3.767 -9.202 15.186 1.00 86.31 109 THR A C 1
ATOM 857 O O . THR A 1 109 ? -3.402 -8.949 16.332 1.00 86.31 109 THR A O 1
ATOM 860 N N . ARG A 1 110 ? -4.465 -10.311 14.909 1.00 76.56 110 ARG A N 1
ATOM 861 C CA . ARG A 1 110 ? -4.903 -11.276 15.935 1.00 76.56 110 ARG A CA 1
ATOM 862 C C . ARG A 1 110 ? -3.826 -12.275 16.353 1.00 76.56 110 ARG A C 1
ATOM 864 O O . ARG A 1 110 ? -3.960 -12.876 17.417 1.00 76.56 110 ARG A O 1
ATOM 871 N N . GLU A 1 111 ? -2.809 -12.495 15.527 1.00 68.25 111 GLU A N 1
ATOM 872 C CA . GLU A 1 111 ? -1.765 -13.487 15.802 1.00 68.25 111 GLU A CA 1
ATOM 873 C C . GLU A 1 111 ? -0.753 -12.955 16.817 1.00 68.25 111 GLU A C 1
ATOM 875 O O . GLU A 1 111 ? -0.357 -13.688 17.722 1.00 68.25 111 GLU A O 1
ATOM 880 N N . LYS A 1 112 ? -0.413 -11.661 16.749 1.00 60.75 112 LYS A N 1
ATOM 881 C CA . LYS A 1 112 ? 0.497 -11.036 17.722 1.00 60.75 112 LYS A CA 1
ATOM 882 C C . LYS A 1 112 ? -0.164 -10.646 19.042 1.00 60.75 112 LYS A C 1
ATOM 884 O O . LYS A 1 112 ? 0.478 -10.770 20.075 1.00 60.75 112 LYS A O 1
ATOM 889 N N . GLY A 1 113 ? -1.457 -10.316 19.049 1.00 54.53 113 GLY A N 1
ATOM 890 C CA . GLY A 1 113 ? -2.199 -10.023 20.287 1.00 54.53 113 GLY A CA 1
ATOM 891 C C . GLY A 1 113 ? -2.399 -11.218 21.237 1.00 54.53 113 GLY A C 1
ATOM 892 O O . GLY A 1 113 ? -3.032 -11.062 22.274 1.00 54.53 113 GLY A O 1
ATOM 893 N N . LYS A 1 114 ? -1.914 -12.418 20.882 1.00 46.09 114 LYS A N 1
ATOM 894 C CA . LYS A 1 114 ? -1.904 -13.612 21.749 1.00 46.09 114 LYS A CA 1
ATOM 895 C C . LYS A 1 114 ? -0.555 -13.879 22.425 1.00 46.09 114 LYS A C 1
ATOM 897 O O . LYS A 1 114 ? -0.492 -14.771 23.265 1.00 46.09 114 LYS A O 1
ATOM 902 N N . ASN A 1 115 ? 0.496 -13.152 22.045 1.00 43.06 115 ASN A N 1
ATOM 903 C CA . ASN A 1 115 ? 1.857 -13.341 22.554 1.00 43.06 115 ASN A CA 1
ATOM 904 C C . ASN A 1 115 ? 2.337 -12.167 23.429 1.00 43.06 115 ASN A C 1
ATOM 906 O O . ASN A 1 115 ? 3.539 -12.043 23.664 1.00 43.06 115 ASN A O 1
ATOM 910 N N . GLU A 1 116 ? 1.406 -11.341 23.913 1.00 38.16 116 GLU A N 1
ATOM 911 C CA . GLU A 1 116 ? 1.627 -10.310 24.937 1.00 38.16 116 GLU A CA 1
ATOM 912 C C . GLU A 1 116 ? 0.831 -10.627 26.207 1.00 38.16 116 GLU A C 1
ATOM 914 O O . GLU A 1 116 ? -0.330 -11.088 26.081 1.00 38.16 116 GLU A O 1
#

pLDDT: mean 91.82, std 13.65, range [38.16, 98.69]

Radius of gyration: 14.14 Å; chains: 1; bounding box: 31×36×47 Å